Protein AF-A0A849K9Y9-F1 (afdb_monomer)

Solvent-accessible surface area (backbone atoms only — not comparable to full-atom values): 5552 Å² total; per-residue (Å²): 130,79,45,74,35,76,40,20,89,64,28,85,82,54,70,42,77,79,56,58,70,75,90,50,98,54,44,46,74,44,83,46,96,39,40,62,87,45,38,85,74,30,67,70,50,50,50,51,51,52,55,58,73,70,46,56,88,98,55,82,74,84,86,75,78,79,74,88,71,80,73,75,80,78,80,72,80,81,79,83,75,132

Organism: NCBI:txid2732512

Foldseek 3Di:
DAEEFEFEPQAPPDDRVVSDDDDDPRYYYHYDHAYPVRQVVPPVNVVLVVVQVPADPPRGDDDDDPDPDPDDPPPDPPPPDD

Sequence (82 aa):
MPTTSIYSESDGVVCWQGCLEDAGPDVENIAVHASHLGMPTHPDVLRIVANRLAQPEGRWRPYRRPRAGVKPASTAPSRSRK

Secondary structure (DSSP, 8-state):
--EEEEE-TT-SSS-GGGGPPPP-TTEEEEE----TTTGGG-HHHHHHHHHHHTSPTT------PPPS--PPP---------

Mean predicted aligned error: 8.46 Å

Radius of gyration: 18.45 Å; Cα contacts (8 Å, |Δi|>4): 76; chains: 1; bounding box: 33×60×30 Å

Nearest PDB structures (foldseek):
  4xjv-assembly1_A  TM=6.054E-01  e=1.509E+00  Homo sapiens
  5zyo-assembly2_B  TM=3.085E-01  e=3.612E+00  Escherichia coli K-12

pLDDT: mean 88.03, std 15.36, range [49.84, 97.81]

InterPro domains:
  IPR029058 Alpha/Beta hydrolase fold [G3DSA:3.40.50.1820] (1-80)

Structure (mmCIF, N/CA/C/O backbone):
data_AF-A0A849K9Y9-F1
#
_entry.id   AF-A0A849K9Y9-F1
#
loop_
_atom_site.group_PDB
_atom_site.id
_atom_site.type_symbol
_atom_site.label_atom_id
_atom_site.label_alt_id
_atom_site.label_comp_id
_atom_site.label_asym_id
_atom_site.label_entity_id
_atom_site.label_seq_id
_atom_site.pdbx_PDB_ins_code
_atom_site.Cartn_x
_atom_site.Cartn_y
_atom_site.Cartn_z
_atom_site.occupancy
_atom_site.B_iso_or_equiv
_atom_site.auth_seq_id
_atom_site.auth_comp_id
_atom_site.auth_asym_id
_atom_site.auth_atom_id
_atom_site.pdbx_PDB_model_num
ATOM 1 N N . MET A 1 1 ? -9.244 9.326 11.418 1.00 84.62 1 MET A N 1
ATOM 2 C CA . MET A 1 1 ? -9.767 8.512 10.300 1.00 84.62 1 MET A CA 1
ATOM 3 C C . MET A 1 1 ? -8.722 7.462 9.974 1.00 84.62 1 MET A C 1
ATOM 5 O O . MET A 1 1 ? -7.552 7.817 10.068 1.00 84.62 1 MET A O 1
ATOM 9 N N . PRO A 1 2 ? -9.094 6.215 9.642 1.00 95.00 2 PRO A N 1
ATOM 10 C CA . PRO A 1 2 ? -8.115 5.208 9.251 1.00 95.00 2 PRO A CA 1
ATOM 11 C C . PRO A 1 2 ? -7.487 5.517 7.891 1.00 95.00 2 PRO A C 1
ATOM 13 O O . PRO A 1 2 ? -8.205 5.855 6.949 1.00 95.00 2 PRO A O 1
ATOM 16 N N . THR A 1 3 ? -6.169 5.352 7.785 1.00 95.75 3 THR A N 1
ATOM 17 C CA . THR A 1 3 ? -5.393 5.665 6.577 1.00 95.75 3 THR A CA 1
ATOM 18 C C . THR A 1 3 ? -4.624 4.435 6.119 1.00 95.75 3 THR A C 1
ATOM 20 O O . THR A 1 3 ? -4.061 3.681 6.911 1.00 95.75 3 THR A O 1
ATOM 23 N N . THR A 1 4 ? -4.618 4.178 4.815 1.00 96.81 4 THR A N 1
ATOM 24 C CA . THR A 1 4 ? -3.848 3.079 4.230 1.00 96.81 4 THR A CA 1
ATOM 25 C C . THR A 1 4 ? -3.142 3.578 2.983 1.00 96.81 4 THR A C 1
ATOM 27 O O . THR A 1 4 ? -3.806 3.932 2.012 1.00 96.81 4 THR A O 1
ATOM 30 N N . SER A 1 5 ? -1.812 3.569 3.012 1.00 97.19 5 SER A N 1
ATOM 31 C CA . SER A 1 5 ? -0.979 3.851 1.848 1.00 97.19 5 SER A CA 1
ATOM 32 C C . SER A 1 5 ? -0.579 2.542 1.175 1.00 97.19 5 SER A C 1
ATOM 34 O O . SER A 1 5 ? -0.044 1.632 1.814 1.00 97.19 5 SER A O 1
ATOM 36 N N . ILE A 1 6 ? -0.868 2.422 -0.119 1.00 97.38 6 ILE A N 1
ATOM 37 C CA . ILE A 1 6 ? -0.444 1.297 -0.954 1.00 97.38 6 ILE A CA 1
ATOM 38 C C . ILE A 1 6 ? 0.616 1.843 -1.903 1.00 97.38 6 ILE A C 1
ATOM 40 O O . ILE A 1 6 ? 0.320 2.719 -2.711 1.00 97.38 6 ILE A O 1
ATOM 44 N N . TYR A 1 7 ? 1.839 1.334 -1.803 1.00 97.75 7 TYR A N 1
ATOM 45 C CA . TYR A 1 7 ? 2.987 1.850 -2.549 1.00 97.75 7 TYR A CA 1
ATOM 46 C C . TYR A 1 7 ? 3.759 0.716 -3.221 1.00 97.75 7 TYR A C 1
ATOM 48 O O . TYR A 1 7 ? 3.614 -0.453 -2.859 1.00 97.75 7 TYR A O 1
ATOM 56 N N . SER A 1 8 ? 4.606 1.044 -4.195 1.00 97.81 8 SER A N 1
ATOM 57 C CA . SER A 1 8 ? 5.510 0.073 -4.810 1.00 97.81 8 SER A CA 1
ATOM 58 C C . SER A 1 8 ? 6.900 0.653 -5.003 1.00 97.81 8 SER A C 1
ATOM 60 O O . SER A 1 8 ? 7.044 1.737 -5.550 1.00 97.81 8 SER A O 1
ATOM 62 N N . GLU A 1 9 ? 7.930 -0.105 -4.632 1.00 97.19 9 GLU A N 1
ATOM 63 C CA . GLU A 1 9 ? 9.323 0.269 -4.910 1.00 97.19 9 GLU A CA 1
ATOM 64 C C . GLU A 1 9 ? 9.640 0.270 -6.414 1.00 97.19 9 GLU A C 1
ATOM 66 O O . GLU A 1 9 ? 10.569 0.941 -6.851 1.00 97.19 9 GLU A O 1
ATOM 71 N N . SER A 1 10 ? 8.846 -0.458 -7.212 1.00 95.25 10 SER A N 1
ATOM 72 C CA . SER A 1 10 ? 8.918 -0.458 -8.678 1.00 95.25 10 SER A CA 1
ATOM 73 C C . SER A 1 10 ? 8.040 0.613 -9.341 1.00 95.25 10 SER A C 1
ATOM 75 O O . SER A 1 10 ? 7.846 0.574 -10.558 1.00 95.25 10 SER A O 1
ATOM 77 N N . ASP A 1 11 ? 7.466 1.542 -8.570 1.00 96.25 11 ASP A N 1
ATOM 78 C CA . ASP A 1 11 ? 6.772 2.702 -9.128 1.00 96.25 11 ASP A CA 1
ATOM 79 C C . ASP A 1 11 ? 7.786 3.605 -9.857 1.00 96.25 11 ASP A C 1
ATOM 81 O O . ASP A 1 11 ? 8.734 4.115 -9.265 1.00 96.25 11 ASP A O 1
ATOM 85 N N . GLY A 1 12 ? 7.611 3.754 -11.173 1.00 94.25 12 GLY A N 1
ATOM 86 C CA . GLY A 1 12 ? 8.469 4.580 -12.028 1.00 94.25 12 GLY A CA 1
ATOM 87 C C . GLY A 1 12 ? 7.952 6.002 -12.262 1.00 94.25 12 GLY A C 1
ATOM 88 O O . GLY A 1 12 ? 8.525 6.714 -13.082 1.00 94.25 12 GLY A O 1
ATOM 89 N N . VAL A 1 13 ? 6.851 6.396 -11.615 1.00 97.62 13 VAL A N 1
ATOM 90 C CA . VAL A 1 13 ? 6.182 7.695 -11.789 1.00 97.62 13 VAL A CA 1
ATOM 91 C C . VAL A 1 13 ? 6.278 8.527 -10.513 1.00 97.62 13 VAL A C 1
ATOM 93 O O . VAL A 1 13 ? 6.629 9.703 -10.575 1.00 97.62 13 VAL A O 1
ATOM 96 N N . VAL A 1 14 ? 5.984 7.927 -9.358 1.00 96.25 14 VAL A N 1
ATOM 97 C CA . VAL A 1 14 ? 5.970 8.600 -8.053 1.00 96.25 14 VAL A CA 1
ATOM 98 C C . VAL A 1 14 ? 7.036 7.998 -7.138 1.00 96.25 14 VAL A C 1
ATOM 100 O O . VAL A 1 14 ? 7.174 6.783 -7.031 1.00 96.25 14 VAL A O 1
ATOM 103 N N . CYS A 1 15 ? 7.781 8.861 -6.441 1.00 97.12 15 CYS A N 1
ATOM 104 C CA . CYS A 1 15 ? 8.778 8.458 -5.448 1.00 97.12 15 CYS A 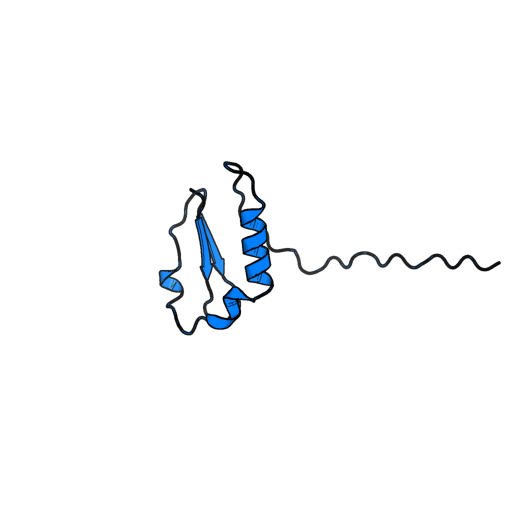CA 1
ATOM 105 C C . CYS A 1 15 ? 8.094 7.792 -4.242 1.00 97.12 15 CYS A C 1
ATOM 107 O O . CYS A 1 15 ? 7.489 8.473 -3.411 1.00 97.12 15 CYS A O 1
ATOM 109 N N . TRP A 1 16 ? 8.187 6.465 -4.147 1.00 97.50 16 TRP A N 1
ATOM 110 C CA . TRP A 1 16 ? 7.428 5.664 -3.183 1.00 97.50 16 TRP A CA 1
ATOM 111 C C . TRP A 1 16 ? 7.719 6.003 -1.717 1.00 97.50 16 TRP A C 1
ATOM 113 O O . TRP A 1 16 ? 6.838 5.854 -0.874 1.00 97.50 16 TRP A O 1
ATOM 123 N N . GLN A 1 17 ? 8.920 6.492 -1.398 1.00 97.50 17 GLN A N 1
ATOM 124 C CA . GLN A 1 17 ? 9.288 6.904 -0.042 1.00 97.50 17 GLN A CA 1
ATOM 125 C C . GLN A 1 17 ? 8.422 8.070 0.444 1.00 97.50 17 GLN A C 1
ATOM 127 O O . GLN A 1 17 ? 8.103 8.139 1.625 1.00 97.50 17 GLN A O 1
ATOM 132 N N . GLY A 1 18 ? 8.012 8.961 -0.466 1.00 96.75 18 GLY A N 1
ATOM 133 C CA . GLY 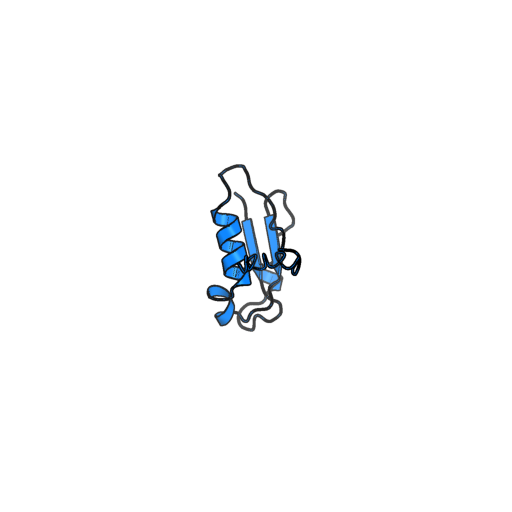A 1 18 ? 7.106 10.067 -0.153 1.00 96.75 18 GLY A CA 1
ATOM 134 C C . GLY A 1 18 ? 5.655 9.631 0.053 1.00 96.75 18 GLY A C 1
ATOM 135 O O . GLY A 1 18 ? 4.847 10.427 0.515 1.00 96.75 18 GLY A O 1
ATOM 136 N N . CYS A 1 19 ? 5.320 8.383 -0.280 1.00 96.31 19 CYS A N 1
ATOM 137 C CA . CYS A 1 19 ? 4.010 7.792 -0.018 1.00 96.31 19 CYS A CA 1
ATOM 138 C C . CYS A 1 19 ? 3.940 7.094 1.346 1.00 96.31 19 CYS A C 1
ATOM 140 O O . CYS A 1 19 ? 2.885 6.566 1.691 1.00 96.31 19 CYS A O 1
ATOM 142 N N . LEU A 1 20 ? 5.045 7.007 2.093 1.00 97.38 20 LEU A N 1
ATOM 143 C CA . LEU A 1 20 ? 5.041 6.392 3.414 1.00 97.38 20 LEU A CA 1
ATOM 144 C C . LEU A 1 20 ? 4.435 7.352 4.433 1.00 97.38 20 LEU A C 1
ATOM 146 O O . LEU A 1 20 ? 4.906 8.473 4.599 1.00 97.38 20 LEU A O 1
ATOM 150 N N . GLU A 1 21 ? 3.430 6.871 5.149 1.00 97.31 21 GLU A N 1
ATOM 151 C CA . GLU A 1 21 ? 2.844 7.575 6.282 1.00 97.31 21 GLU A CA 1
ATOM 152 C C . GLU A 1 21 ? 3.610 7.258 7.572 1.00 97.31 21 GLU A C 1
ATOM 154 O O . GLU A 1 21 ? 4.140 6.152 7.742 1.00 97.31 21 GLU A O 1
ATOM 159 N N . ASP A 1 22 ? 3.618 8.196 8.515 1.00 96.12 22 ASP A N 1
ATOM 160 C CA . ASP A 1 22 ? 4.164 7.955 9.849 1.00 96.12 22 ASP A CA 1
ATOM 161 C C . ASP A 1 22 ? 3.374 6.870 10.593 1.00 96.12 22 ASP A C 1
ATOM 163 O O . ASP A 1 22 ? 2.153 6.735 10.467 1.00 96.12 22 ASP A O 1
ATOM 167 N N . ALA A 1 23 ? 4.078 6.080 11.406 1.00 91.19 23 ALA A N 1
ATOM 168 C CA . ALA A 1 23 ? 3.449 5.017 12.178 1.00 91.19 23 ALA A CA 1
ATOM 169 C C . ALA A 1 23 ? 2.404 5.590 13.152 1.00 91.19 23 ALA A C 1
ATOM 171 O O . ALA A 1 23 ? 2.691 6.478 13.954 1.00 91.19 23 ALA A O 1
ATOM 172 N N . GLY A 1 24 ? 1.196 5.028 13.120 1.00 92.31 24 GLY A N 1
ATOM 173 C CA . GLY A 1 24 ? 0.077 5.446 13.956 1.00 92.31 24 GLY A CA 1
ATOM 174 C C . GLY A 1 24 ? -0.890 4.295 14.241 1.00 92.31 24 GLY A C 1
ATOM 175 O O . GLY A 1 24 ? -0.777 3.232 13.630 1.00 92.31 24 GLY A O 1
ATOM 176 N N . PRO A 1 25 ? -1.847 4.480 15.168 1.00 91.25 25 PRO A N 1
ATOM 177 C CA . PRO A 1 25 ? -2.754 3.415 15.602 1.00 91.25 25 PRO A CA 1
ATOM 178 C C . PRO A 1 25 ? -3.645 2.871 14.473 1.00 91.25 25 PRO A C 1
ATOM 180 O O . PRO A 1 25 ? -3.880 1.667 14.426 1.00 91.25 25 PRO A O 1
ATOM 183 N N . ASP A 1 26 ? -4.074 3.738 13.550 1.00 93.56 26 ASP A N 1
ATOM 184 C CA . ASP A 1 26 ? -4.962 3.397 12.428 1.00 93.56 26 ASP A CA 1
ATOM 185 C C . ASP A 1 26 ? -4.315 3.703 11.062 1.00 93.56 26 ASP A C 1
ATOM 187 O O . ASP A 1 26 ? -5.006 4.013 10.087 1.00 93.56 26 ASP A O 1
ATOM 191 N N . VAL A 1 27 ? -2.980 3.681 11.000 1.00 96.00 27 VAL A N 1
ATOM 192 C CA . VAL A 1 27 ? -2.196 3.973 9.792 1.00 96.00 27 VAL A CA 1
ATOM 193 C C . VAL A 1 27 ? -1.454 2.716 9.359 1.00 96.00 27 VAL A C 1
ATOM 195 O O . VAL A 1 27 ? -0.836 2.034 10.175 1.00 96.00 27 VAL A O 1
ATOM 198 N N . GLU A 1 28 ? -1.493 2.401 8.066 1.00 96.50 28 GLU A N 1
ATOM 199 C CA . GLU A 1 28 ? -0.776 1.248 7.523 1.00 96.50 28 GLU A CA 1
ATOM 200 C C . GLU A 1 28 ? -0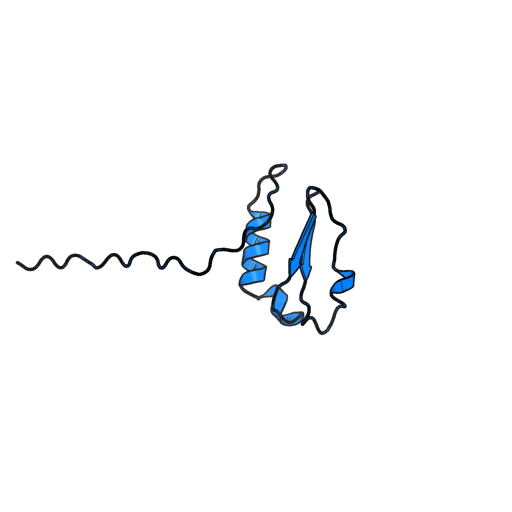.175 1.543 6.147 1.00 96.50 28 GLU A C 1
ATOM 202 O O . GLU A 1 28 ? -0.877 1.968 5.230 1.00 96.50 28 GLU A O 1
ATOM 207 N N . ASN A 1 29 ? 1.115 1.239 5.994 1.00 97.06 29 ASN A N 1
ATOM 208 C CA . ASN A 1 29 ? 1.837 1.285 4.724 1.00 97.06 29 ASN A CA 1
ATOM 209 C C . ASN A 1 29 ? 1.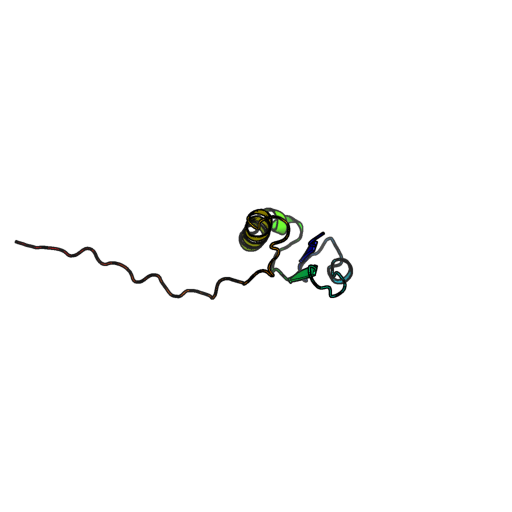988 -0.138 4.171 1.00 97.06 29 ASN A C 1
ATOM 211 O O . ASN A 1 29 ? 2.497 -1.022 4.862 1.00 97.06 29 ASN A O 1
ATOM 215 N N . ILE A 1 30 ? 1.568 -0.379 2.926 1.00 96.62 30 ILE A N 1
ATOM 216 C CA . ILE A 1 30 ? 1.590 -1.708 2.300 1.00 96.62 30 ILE A CA 1
ATOM 217 C C . ILE A 1 30 ? 2.331 -1.671 0.972 1.00 96.62 30 ILE A C 1
ATOM 219 O O . ILE A 1 30 ? 1.810 -1.187 -0.031 1.00 96.62 30 ILE A O 1
ATOM 223 N N . ALA A 1 31 ? 3.511 -2.290 0.956 1.00 96.56 31 ALA A N 1
ATOM 224 C CA . ALA A 1 31 ? 4.285 -2.502 -0.260 1.00 96.56 31 ALA A CA 1
ATOM 225 C C . ALA A 1 31 ? 3.613 -3.532 -1.182 1.00 96.56 31 ALA A C 1
ATOM 227 O O . ALA A 1 31 ? 3.282 -4.640 -0.753 1.00 96.56 31 ALA A O 1
ATOM 228 N N . VAL A 1 32 ? 3.471 -3.228 -2.465 1.00 96.75 32 VAL A N 1
ATOM 229 C CA . VAL A 1 32 ? 3.034 -4.173 -3.502 1.00 96.75 32 VAL A CA 1
ATOM 230 C C . VAL A 1 32 ? 4.058 -4.241 -4.630 1.00 96.75 32 VAL A C 1
ATOM 232 O O . VAL A 1 32 ? 4.857 -3.325 -4.820 1.00 96.75 32 VAL A O 1
ATOM 235 N N . HIS A 1 33 ? 4.029 -5.324 -5.402 1.00 96.12 33 HIS A N 1
ATOM 236 C CA . HIS A 1 33 ? 4.825 -5.456 -6.621 1.00 96.12 33 HIS A CA 1
ATOM 237 C C . HIS A 1 33 ? 3.947 -5.126 -7.827 1.00 96.12 33 HIS A C 1
ATOM 239 O O . HIS A 1 33 ? 3.315 -6.010 -8.395 1.00 96.12 33 HIS A O 1
ATOM 245 N N . ALA A 1 34 ? 3.868 -3.846 -8.179 1.00 96.44 34 ALA A N 1
ATOM 246 C CA . ALA A 1 34 ? 3.111 -3.363 -9.327 1.00 96.44 34 ALA A CA 1
ATOM 247 C C . ALA A 1 34 ? 3.767 -2.089 -9.872 1.00 96.44 34 ALA A C 1
ATOM 249 O O . ALA A 1 34 ? 4.308 -1.293 -9.110 1.00 96.44 34 ALA A O 1
ATOM 250 N N . SER A 1 35 ? 3.693 -1.865 -11.184 1.00 97.19 35 SER A N 1
ATOM 251 C CA . SER A 1 35 ? 3.999 -0.542 -11.734 1.00 97.19 35 SER A CA 1
ATOM 252 C C . SER A 1 35 ? 2.895 0.447 -11.359 1.00 97.19 35 SER A C 1
ATOM 254 O O . SER A 1 35 ? 1.762 0.037 -11.100 1.00 97.19 35 SER A O 1
ATOM 256 N N . HIS A 1 36 ? 3.191 1.747 -11.407 1.00 97.06 36 HIS A N 1
ATOM 257 C CA . HIS A 1 36 ? 2.211 2.807 -11.149 1.00 97.06 36 HIS A CA 1
ATOM 258 C C . HIS A 1 36 ? 0.900 2.602 -11.921 1.00 97.06 36 HIS A C 1
ATOM 260 O O . HIS A 1 36 ? -0.181 2.531 -11.347 1.00 97.06 36 HIS A O 1
ATOM 266 N N . LEU A 1 37 ? 1.013 2.427 -13.243 1.00 97.25 37 LEU A N 1
ATOM 267 C CA . LEU A 1 37 ? -0.132 2.251 -14.138 1.00 97.25 37 LEU A CA 1
ATOM 268 C C . LEU A 1 37 ? -0.791 0.874 -13.999 1.00 97.25 37 LEU A C 1
ATOM 270 O O . LEU A 1 37 ? -1.967 0.725 -14.320 1.00 97.25 37 LEU A O 1
ATOM 274 N N . GLY A 1 38 ? -0.050 -0.133 -13.530 1.00 96.88 38 GLY A N 1
ATOM 275 C CA . GLY A 1 38 ? -0.592 -1.458 -13.239 1.00 96.88 38 GLY A CA 1
ATOM 276 C C . GLY A 1 38 ? -1.323 -1.531 -11.898 1.00 96.88 38 GLY A C 1
ATOM 277 O O . GLY A 1 38 ? -2.160 -2.408 -11.710 1.00 96.88 38 GLY A O 1
ATOM 278 N N . MET A 1 39 ? -1.041 -0.618 -10.964 1.00 97.12 39 MET A N 1
ATOM 279 C CA . MET A 1 39 ? -1.568 -0.646 -9.598 1.00 97.12 39 MET A CA 1
ATOM 280 C C . MET A 1 39 ? -3.107 -0.608 -9.523 1.00 97.12 39 MET A C 1
ATOM 282 O O . MET A 1 39 ? -3.660 -1.436 -8.795 1.00 97.12 39 MET A O 1
ATOM 286 N N . PRO A 1 40 ? -3.831 0.239 -10.289 1.00 96.25 40 PRO A N 1
ATOM 287 C CA . PRO A 1 40 ? -5.294 0.315 -10.217 1.00 96.25 40 PRO A CA 1
ATOM 288 C C . PRO A 1 40 ? -6.015 -0.987 -10.581 1.00 96.25 40 PRO A C 1
ATOM 290 O O . PRO A 1 40 ? -7.130 -1.219 -10.123 1.00 96.25 40 PRO A O 1
ATOM 293 N N . THR A 1 41 ? -5.398 -1.840 -11.401 1.00 97.12 41 THR A N 1
ATOM 294 C CA . THR A 1 41 ? -5.978 -3.115 -11.852 1.00 97.12 41 THR A CA 1
ATOM 295 C C . THR A 1 41 ? -5.266 -4.335 -11.268 1.00 97.12 41 THR A C 1
ATOM 297 O O . THR A 1 41 ? -5.669 -5.470 -11.532 1.00 97.12 41 THR A O 1
ATOM 300 N N . HIS A 1 42 ? -4.235 -4.137 -10.440 1.00 97.50 42 HIS A N 1
ATOM 301 C CA . HIS A 1 42 ? -3.463 -5.228 -9.862 1.00 97.50 42 HIS A CA 1
ATOM 302 C C . HIS A 1 42 ? -4.321 -6.033 -8.863 1.00 97.50 42 HIS A C 1
ATOM 304 O O . HIS A 1 42 ? -4.833 -5.457 -7.895 1.00 97.50 42 HIS A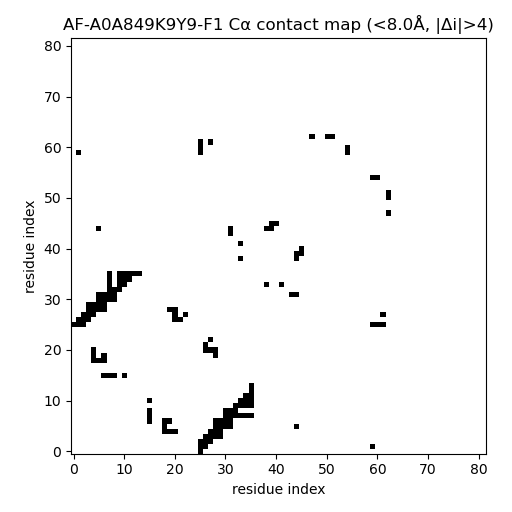 O 1
ATOM 310 N N . PRO A 1 43 ? -4.451 -7.368 -9.008 1.00 96.06 43 PRO A N 1
ATOM 311 C CA . PRO A 1 43 ? -5.340 -8.174 -8.166 1.00 96.06 43 PRO A CA 1
ATOM 312 C C . PRO A 1 43 ? -5.080 -8.049 -6.661 1.00 96.06 43 PRO A C 1
ATOM 314 O O . PRO A 1 43 ? -6.021 -8.033 -5.866 1.00 96.06 43 PRO A O 1
ATOM 317 N N . ASP A 1 44 ? -3.813 -7.939 -6.251 1.00 95.12 44 ASP A N 1
ATOM 318 C CA . ASP A 1 44 ? -3.479 -7.772 -4.832 1.00 95.12 44 ASP A CA 1
ATOM 319 C C . ASP A 1 44 ? -3.887 -6.401 -4.289 1.00 95.12 44 ASP A C 1
ATOM 321 O O . ASP A 1 44 ? -4.343 -6.320 -3.150 1.00 95.12 44 ASP A O 1
ATOM 325 N N . VAL A 1 45 ? -3.794 -5.346 -5.104 1.00 97.06 45 VAL A N 1
ATOM 326 C CA . VAL A 1 45 ? -4.209 -3.988 -4.722 1.00 97.06 45 VAL A CA 1
ATOM 327 C C . VAL A 1 45 ? -5.720 -3.948 -4.568 1.00 97.06 45 VAL A C 1
ATOM 329 O O . VAL A 1 45 ? -6.221 -3.532 -3.526 1.00 97.06 45 VAL A O 1
ATOM 332 N N . LEU A 1 46 ? -6.450 -4.481 -5.551 1.00 97.44 46 LEU A N 1
ATOM 333 C CA . LEU A 1 46 ? -7.908 -4.583 -5.496 1.00 97.44 46 LEU A CA 1
ATOM 334 C C . LEU A 1 46 ? -8.377 -5.376 -4.270 1.00 97.44 46 LEU A C 1
ATOM 336 O O . LEU A 1 46 ? -9.340 -4.983 -3.612 1.00 97.44 46 LEU A O 1
ATOM 340 N N . ARG A 1 47 ? -7.671 -6.454 -3.903 1.00 96.62 47 ARG A N 1
ATOM 341 C CA . ARG A 1 47 ? -7.969 -7.222 -2.685 1.00 96.62 47 ARG A CA 1
ATOM 342 C C . ARG A 1 47 ? -7.747 -6.407 -1.412 1.00 96.62 47 ARG A C 1
ATOM 344 O O . ARG A 1 47 ? -8.566 -6.500 -0.499 1.00 96.62 47 ARG A O 1
ATOM 351 N N . ILE A 1 48 ? -6.667 -5.627 -1.338 1.00 97.06 48 ILE A N 1
ATOM 352 C CA . ILE A 1 48 ? -6.401 -4.739 -0.198 1.00 97.06 48 ILE A CA 1
ATOM 353 C C . ILE A 1 48 ? -7.514 -3.696 -0.086 1.00 97.06 48 ILE A C 1
ATOM 355 O O . ILE A 1 48 ? -8.097 -3.564 0.987 1.00 97.06 48 ILE A O 1
ATOM 359 N N . VAL A 1 49 ? -7.849 -3.008 -1.181 1.00 96.81 49 VAL A N 1
ATOM 360 C CA . VAL A 1 49 ? -8.898 -1.975 -1.210 1.00 96.81 49 VAL A CA 1
ATOM 361 C C . VAL A 1 49 ? -10.249 -2.556 -0.796 1.00 96.81 49 VAL A C 1
ATOM 363 O O . VAL A 1 49 ? -10.884 -2.031 0.117 1.00 96.81 49 VAL A O 1
ATOM 366 N N . ALA A 1 50 ? -10.656 -3.684 -1.383 1.00 96.88 50 ALA A N 1
ATOM 367 C CA . ALA A 1 50 ? -11.890 -4.368 -1.006 1.00 96.88 50 ALA A CA 1
ATOM 368 C C . ALA A 1 50 ? -11.894 -4.766 0.478 1.00 96.88 50 ALA A C 1
ATOM 370 O O . ALA A 1 50 ? -12.910 -4.617 1.153 1.00 96.88 50 ALA A O 1
ATOM 371 N N . ASN A 1 51 ? -10.755 -5.220 1.015 1.00 95.94 51 ASN A N 1
ATOM 372 C CA . ASN A 1 51 ? -10.637 -5.515 2.438 1.00 95.94 51 ASN A CA 1
ATOM 373 C C . ASN A 1 51 ? -10.840 -4.271 3.314 1.00 95.94 51 ASN A C 1
ATOM 375 O O . ASN A 1 51 ? -11.478 -4.414 4.349 1.00 95.94 51 ASN A O 1
ATOM 379 N N . ARG A 1 52 ? -10.349 -3.084 2.919 1.00 95.50 52 ARG A N 1
ATOM 380 C CA . ARG A 1 52 ? -10.573 -1.828 3.667 1.00 95.50 52 ARG A CA 1
ATOM 381 C C . ARG A 1 52 ? -12.020 -1.396 3.648 1.00 95.50 52 ARG A C 1
ATOM 383 O O . ARG A 1 52 ? -12.580 -1.117 4.700 1.00 95.50 52 ARG A O 1
ATOM 390 N N . LEU A 1 53 ? -12.617 -1.383 2.463 1.00 95.88 53 LEU A N 1
ATOM 391 C CA . LEU A 1 53 ? -13.989 -0.924 2.274 1.00 95.88 53 LEU A CA 1
ATOM 392 C C . LEU A 1 53 ? -15.016 -1.859 2.925 1.00 95.88 53 LEU A C 1
ATOM 394 O O . LEU A 1 53 ? -16.110 -1.423 3.261 1.00 95.88 53 LEU A O 1
ATOM 398 N N . ALA A 1 54 ? -14.671 -3.131 3.138 1.00 96.44 54 ALA A N 1
ATOM 399 C CA . ALA A 1 54 ? -15.526 -4.084 3.839 1.00 96.44 54 ALA A CA 1
ATOM 400 C C . ALA A 1 54 ? -15.528 -3.921 5.374 1.00 96.44 54 ALA A C 1
ATOM 402 O O . ALA A 1 54 ? -16.302 -4.602 6.051 1.00 96.44 54 ALA A O 1
ATOM 403 N N . GLN A 1 55 ? -14.656 -3.085 5.952 1.00 95.56 55 GLN A N 1
ATOM 404 C CA . GLN A 1 55 ? -14.588 -2.911 7.405 1.00 95.56 55 GLN A CA 1
ATOM 405 C C . GLN A 1 55 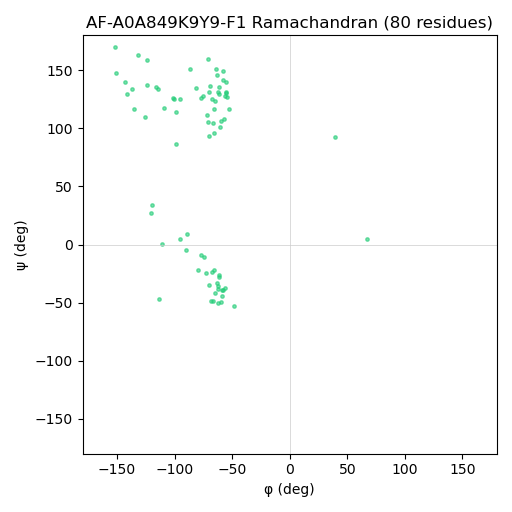? -15.675 -1.943 7.895 1.00 95.56 55 GLN A C 1
ATOM 407 O O . GLN A 1 55 ? -15.835 -0.870 7.317 1.00 95.56 55 GLN A O 1
ATOM 412 N N . PRO A 1 56 ? -16.394 -2.268 8.986 1.00 95.12 56 PRO A N 1
ATOM 413 C CA . PRO A 1 56 ? -17.313 -1.323 9.607 1.00 95.12 56 PRO A CA 1
ATOM 414 C C . PRO A 1 56 ? -16.582 -0.103 10.177 1.00 95.12 56 PRO A C 1
ATOM 416 O O . PRO A 1 56 ? -15.450 -0.205 10.662 1.00 95.12 56 PRO A O 1
ATOM 419 N N . GLU A 1 57 ? -17.271 1.035 10.209 1.00 93.00 57 GLU A N 1
ATOM 420 C CA . GLU A 1 57 ? -16.779 2.246 10.868 1.00 93.00 57 GLU A CA 1
ATOM 421 C C . GLU A 1 57 ? -16.420 1.978 12.341 1.00 93.00 57 GLU A C 1
ATOM 423 O O . GLU A 1 57 ? -17.086 1.215 13.046 1.00 93.00 57 GLU A O 1
ATOM 428 N N . GLY A 1 58 ? -15.312 2.563 12.806 1.00 93.00 58 GLY A N 1
ATOM 429 C CA . GLY A 1 58 ? -14.801 2.362 14.169 1.00 93.00 58 GLY A CA 1
ATOM 430 C C . GLY A 1 58 ? -14.281 0.947 14.471 1.00 93.00 58 GLY A C 1
ATOM 431 O O . GLY A 1 58 ? -13.917 0.656 15.609 1.00 93.00 58 GLY A O 1
ATOM 432 N N . ARG A 1 59 ? -14.239 0.044 13.480 1.00 94.12 59 ARG A N 1
ATOM 433 C CA . ARG A 1 59 ? -13.750 -1.340 13.620 1.00 94.12 59 ARG A CA 1
ATOM 434 C C . ARG A 1 59 ? -12.555 -1.622 12.714 1.00 94.12 59 ARG A C 1
ATOM 436 O O . ARG A 1 59 ? -12.411 -2.750 12.238 1.00 94.12 59 ARG A O 1
ATOM 443 N N . TRP A 1 60 ? -11.712 -0.613 12.501 1.00 94.69 60 TRP A N 1
ATOM 444 C CA . TRP A 1 60 ? -10.545 -0.743 11.642 1.00 94.69 60 TRP A CA 1
ATOM 445 C C . TRP A 1 60 ? -9.608 -1.865 12.111 1.00 94.69 60 TRP A C 1
ATOM 447 O O . TRP A 1 60 ? -9.435 -2.101 13.310 1.00 94.69 60 TRP A O 1
ATOM 457 N N . ARG A 1 61 ? -9.034 -2.595 11.154 1.00 94.75 61 ARG A N 1
ATOM 458 C CA . ARG A 1 61 ? -8.070 -3.672 11.374 1.00 94.75 61 ARG A CA 1
ATOM 459 C C . ARG A 1 61 ? -7.000 -3.658 10.276 1.00 94.75 61 ARG A C 1
ATOM 461 O O . ARG A 1 61 ? -7.362 -3.543 9.101 1.00 94.75 61 ARG A O 1
ATOM 468 N N . PRO A 1 62 ? -5.721 -3.891 10.626 1.00 93.56 62 PRO A N 1
ATOM 469 C CA . PRO A 1 62 ? -4.648 -4.042 9.646 1.00 93.56 62 PRO A CA 1
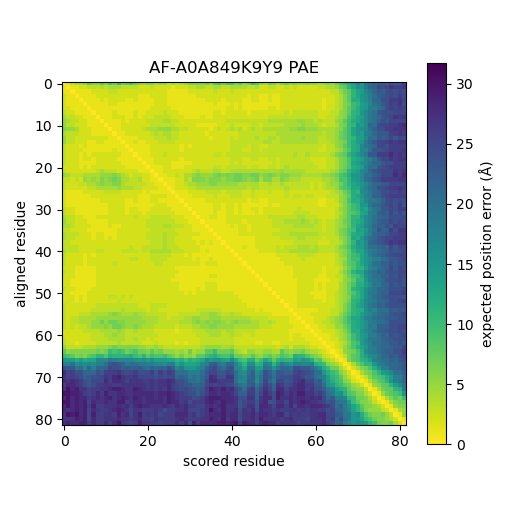ATOM 470 C C . PRO A 1 62 ? -4.907 -5.185 8.658 1.00 93.56 62 PRO A C 1
ATOM 472 O O . PRO A 1 62 ? -5.510 -6.210 9.013 1.00 93.56 62 PRO A O 1
ATOM 475 N N . TYR A 1 63 ? -4.409 -5.055 7.428 1.00 94.81 63 TYR A N 1
ATOM 476 C CA . TYR A 1 63 ? -4.586 -6.099 6.417 1.00 94.81 63 TYR A CA 1
ATOM 477 C C . TYR A 1 63 ? -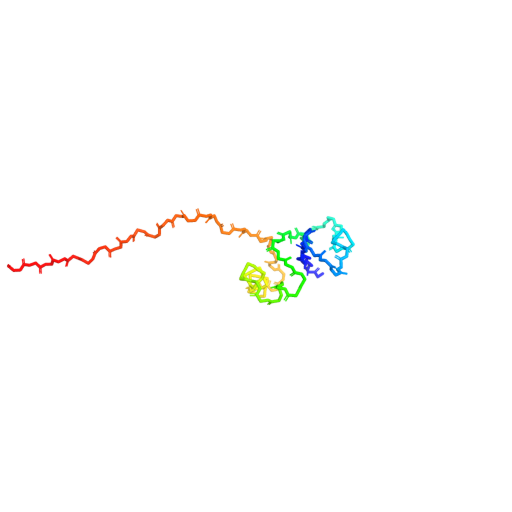3.673 -7.285 6.660 1.00 94.81 63 TYR A C 1
ATOM 479 O O . TYR A 1 63 ? -2.451 -7.189 6.737 1.00 94.81 63 TYR A O 1
ATOM 487 N N . ARG A 1 64 ? -4.286 -8.465 6.685 1.00 91.94 64 ARG A N 1
ATOM 488 C CA . ARG A 1 64 ? -3.565 -9.730 6.737 1.00 91.94 64 ARG A CA 1
ATOM 489 C C . ARG A 1 64 ? -3.490 -10.310 5.339 1.00 91.94 64 ARG A C 1
ATOM 491 O O . ARG A 1 64 ? -4.509 -10.712 4.780 1.00 91.94 64 ARG A O 1
ATOM 498 N N . ARG A 1 65 ? -2.273 -10.397 4.798 1.00 85.38 65 ARG A N 1
ATOM 499 C CA . ARG A 1 65 ? -2.039 -11.106 3.537 1.0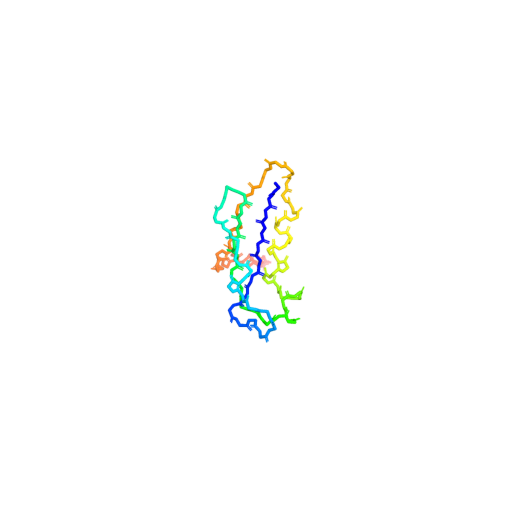0 85.38 65 ARG A CA 1
ATOM 500 C C . ARG A 1 65 ? -2.554 -12.545 3.661 1.00 85.38 65 ARG A C 1
ATOM 502 O O . ARG A 1 65 ? -2.222 -13.215 4.646 1.00 85.38 65 ARG A O 1
ATOM 509 N N . PRO A 1 66 ? -3.341 -13.038 2.689 1.00 79.00 66 PRO A N 1
ATOM 510 C CA . PRO A 1 66 ? -3.693 -14.447 2.637 1.00 79.00 66 PRO A CA 1
ATOM 511 C C . PRO A 1 66 ? -2.412 -15.282 2.637 1.00 79.00 66 PRO A C 1
ATOM 513 O O . PRO A 1 66 ? -1.490 -15.006 1.869 1.00 79.00 66 PRO A O 1
ATOM 516 N N . ARG A 1 67 ? -2.333 -16.293 3.506 1.00 75.75 67 ARG A N 1
ATOM 517 C CA . ARG A 1 67 ? -1.222 -17.249 3.446 1.00 75.75 67 ARG A CA 1
ATOM 518 C C . ARG A 1 67 ? -1.280 -17.951 2.092 1.00 75.75 67 ARG A C 1
ATOM 520 O O . ARG A 1 67 ? -2.364 -18.346 1.662 1.00 75.75 67 ARG A O 1
ATOM 527 N N . ALA A 1 68 ? -0.135 -18.106 1.434 1.00 62.88 68 ALA A N 1
ATOM 528 C CA . ALA A 1 68 ? -0.047 -18.864 0.194 1.00 62.88 68 ALA A CA 1
ATOM 529 C C . ALA A 1 68 ? -0.559 -20.301 0.432 1.00 62.88 68 ALA A C 1
ATOM 531 O O . ALA A 1 68 ? 0.066 -21.080 1.142 1.00 62.88 68 ALA A O 1
ATOM 532 N N . GLY A 1 69 ? -1.745 -20.589 -0.111 1.00 54.19 69 GLY A N 1
ATOM 533 C CA . GLY A 1 69 ? -2.353 -21.902 -0.331 1.00 54.19 69 GLY A CA 1
ATOM 534 C C . GLY A 1 69 ? -2.181 -22.984 0.740 1.00 54.19 69 GLY A C 1
ATOM 535 O O . GLY A 1 69 ? -1.347 -23.871 0.587 1.00 54.19 69 GLY A O 1
ATOM 536 N N . VAL A 1 70 ? -3.129 -23.077 1.677 1.00 53.25 70 VAL A N 1
ATOM 537 C CA . VAL A 1 70 ? -3.706 -24.406 1.936 1.00 53.25 70 VAL A CA 1
ATOM 538 C C . VAL A 1 70 ? -4.569 -24.696 0.714 1.00 53.25 70 VAL A C 1
ATOM 540 O O . VAL A 1 70 ? -5.552 -23.994 0.477 1.00 53.25 70 VAL A O 1
ATOM 543 N N . LYS A 1 71 ? -4.166 -25.664 -0.116 1.00 52.25 71 LYS A N 1
ATOM 544 C CA . LYS A 1 71 ? -5.033 -26.146 -1.198 1.00 52.25 71 LYS A CA 1
ATOM 545 C C . LYS A 1 71 ? -6.362 -26.566 -0.554 1.00 52.25 71 LYS A C 1
ATOM 547 O O . LYS A 1 71 ? -6.308 -27.351 0.394 1.00 52.25 71 LYS A O 1
ATOM 552 N N . PRO A 1 72 ? -7.532 -26.080 -1.005 1.00 54.06 72 PRO A N 1
ATOM 553 C CA . PRO A 1 72 ? -8.783 -26.674 -0.559 1.00 54.06 72 PRO A CA 1
ATOM 554 C C . PRO A 1 72 ? -8.716 -28.162 -0.906 1.00 54.06 72 PRO A C 1
ATOM 556 O O . PRO A 1 72 ? -8.356 -28.513 -2.033 1.00 54.06 72 PRO A O 1
ATOM 559 N N . ALA A 1 73 ? -8.966 -29.029 0.079 1.00 59.50 73 ALA A N 1
ATOM 560 C CA . ALA A 1 73 ? -9.017 -30.463 -0.151 1.00 59.50 73 ALA A CA 1
ATOM 561 C C . ALA A 1 73 ? -10.003 -30.700 -1.297 1.00 59.50 73 ALA A C 1
ATOM 563 O O . ALA A 1 73 ? -11.173 -30.331 -1.209 1.00 59.50 73 ALA A O 1
ATOM 564 N N . SER A 1 74 ? -9.502 -31.233 -2.407 1.00 59.19 74 SER A N 1
ATOM 565 C CA . SER A 1 74 ? -10.333 -31.610 -3.535 1.00 59.19 74 SER A CA 1
ATOM 566 C C . SER A 1 74 ? -11.333 -32.650 -3.041 1.00 59.19 74 SER A C 1
ATOM 568 O O . SER A 1 74 ? -10.952 -33.792 -2.782 1.00 59.19 74 SER A O 1
ATOM 570 N N . THR A 1 75 ? -12.598 -32.270 -2.890 1.00 59.72 75 THR A N 1
ATOM 571 C CA . THR A 1 75 ? -13.683 -33.231 -2.706 1.00 59.72 75 THR A CA 1
ATOM 572 C C . THR A 1 75 ? -13.789 -34.032 -3.999 1.00 59.72 75 THR A C 1
ATOM 574 O O . THR A 1 75 ? -14.372 -33.577 -4.981 1.00 59.72 75 THR A O 1
ATOM 577 N N . ALA A 1 76 ? -13.155 -35.203 -4.035 1.00 57.09 76 ALA A N 1
ATOM 578 C CA . ALA A 1 76 ? -13.350 -36.155 -5.116 1.00 57.09 76 ALA A CA 1
ATOM 579 C C . ALA A 1 76 ? -14.826 -36.594 -5.104 1.00 57.09 76 ALA A C 1
ATOM 581 O O . ALA A 1 76 ? -15.335 -36.946 -4.036 1.00 57.09 76 ALA A O 1
ATOM 582 N N . PRO A 1 77 ? -15.541 -36.583 -6.243 1.00 55.97 77 PRO A N 1
ATOM 583 C CA . PRO A 1 77 ? -16.897 -37.102 -6.280 1.00 55.97 77 PRO A CA 1
ATOM 584 C C . PRO A 1 77 ? -16.850 -38.606 -6.002 1.00 55.97 77 PRO A C 1
ATOM 586 O O . PRO A 1 77 ? -16.161 -39.358 -6.698 1.00 55.97 77 PRO A O 1
ATOM 589 N N . SER A 1 78 ? -17.582 -39.042 -4.977 1.00 61.22 78 SER A N 1
ATOM 590 C CA . SER A 1 78 ? -17.794 -40.452 -4.682 1.00 61.22 78 SER A CA 1
ATOM 591 C C . SER A 1 78 ? -18.487 -41.103 -5.880 1.00 61.22 78 SER A C 1
ATOM 593 O O . SER A 1 78 ? -19.690 -40.972 -6.101 1.00 61.22 78 SER A O 1
ATOM 595 N N . ARG A 1 79 ? -17.717 -41.811 -6.709 1.00 56.12 79 ARG A N 1
ATOM 596 C CA . ARG A 1 79 ? -18.293 -42.713 -7.704 1.00 56.12 79 ARG A CA 1
ATOM 597 C C . ARG A 1 79 ? -18.889 -43.901 -6.963 1.00 56.12 79 ARG A C 1
ATOM 599 O O . ARG A 1 79 ? -18.201 -44.875 -6.684 1.00 56.12 79 ARG A O 1
ATOM 606 N N . SER A 1 80 ? -20.180 -43.814 -6.664 1.00 59.94 80 SER A N 1
ATOM 607 C CA . SER A 1 80 ? -20.997 -44.992 -6.403 1.00 59.94 80 SER A CA 1
ATOM 608 C C . SER A 1 80 ? -21.183 -45.712 -7.741 1.00 59.94 80 SER A C 1
ATOM 610 O O . SER A 1 80 ? -21.866 -45.214 -8.637 1.00 59.94 80 SER A O 1
ATOM 612 N N . ARG A 1 81 ? -20.483 -46.834 -7.929 1.00 54.03 81 ARG A N 1
ATOM 613 C CA . ARG A 1 81 ? -20.762 -47.775 -9.016 1.00 54.03 81 ARG A CA 1
ATOM 614 C C . ARG A 1 81 ? -21.562 -48.928 -8.420 1.00 54.03 81 ARG A C 1
ATOM 616 O O . ARG A 1 81 ? -21.153 -49.487 -7.407 1.00 54.03 81 ARG A O 1
ATOM 623 N N . LYS A 1 82 ? -22.717 -49.169 -9.040 1.00 49.84 82 LYS A N 1
ATOM 624 C CA . LYS A 1 82 ? -23.547 -50.362 -8.869 1.00 49.84 82 LYS A CA 1
ATOM 625 C C . LYS A 1 82 ? -22.767 -51.627 -9.196 1.00 49.84 82 LYS A C 1
ATOM 627 O O . LYS A 1 82 ? -21.850 -51.524 -10.046 1.00 49.84 82 LYS A O 1
#